Protein AF-A0A974WWK1-F1 (afdb_monomer_lite)

Foldseek 3Di:
DDDDDPPVPVVVPDVVVVVVLVVVLVVVLVVVLVVVLVVVVVVLLVVLVVVLVCCVPPPPPDDNDDSVVVCVDPVNVVVSVVVSVVSSVVSVPDPVSVVVVVVVVVD

Structure (mmCIF, N/CA/C/O backbone):
data_AF-A0A974WWK1-F1
#
_entry.id   AF-A0A974WWK1-F1
#
loop_
_atom_site.group_PDB
_atom_site.id
_atom_site.type_symbol
_atom_site.label_atom_id
_atom_site.label_alt_id
_atom_site.label_comp_id
_atom_site.label_asym_id
_atom_site.label_entity_id
_atom_site.label_seq_id
_atom_site.pdbx_PDB_ins_code
_atom_site.Cartn_x
_atom_site.Cartn_y
_atom_site.Cartn_z
_atom_site.occupancy
_atom_site.B_iso_or_equiv
_atom_site.auth_seq_id
_atom_site.auth_comp_id
_atom_site.auth_asym_id
_atom_site.auth_atom_id
_atom_site.pdbx_PDB_model_num
ATOM 1 N N . MET A 1 1 ? -49.682 13.975 40.988 1.00 42.81 1 MET A N 1
ATOM 2 C CA . MET A 1 1 ? -49.234 12.680 40.426 1.00 42.81 1 MET A CA 1
ATOM 3 C C . MET A 1 1 ? -47.799 12.822 39.941 1.00 42.81 1 MET A C 1
ATOM 5 O O . MET A 1 1 ? -47.555 13.517 38.963 1.00 42.81 1 MET A O 1
ATOM 9 N N . ALA A 1 2 ? -46.842 12.242 40.666 1.00 50.81 2 ALA A N 1
ATOM 10 C CA . ALA A 1 2 ? -45.425 12.308 40.321 1.00 50.81 2 ALA A CA 1
ATOM 11 C C . ALA A 1 2 ? -45.126 11.359 39.149 1.00 50.81 2 ALA A C 1
ATOM 13 O O . ALA A 1 2 ? -45.159 10.136 39.297 1.00 50.81 2 ALA A O 1
ATOM 14 N N . ARG A 1 3 ? -44.866 11.932 37.969 1.00 54.09 3 ARG A N 1
ATOM 15 C CA . ARG A 1 3 ? -44.463 11.210 36.756 1.00 54.09 3 ARG A CA 1
ATOM 16 C C . ARG A 1 3 ? -43.105 10.549 37.031 1.00 54.09 3 ARG A C 1
ATOM 18 O O . ARG A 1 3 ? -42.113 11.239 37.263 1.00 54.09 3 ARG A O 1
ATOM 25 N N . ARG A 1 4 ? -43.086 9.213 37.109 1.00 55.31 4 ARG A N 1
ATOM 26 C CA . ARG A 1 4 ? -41.886 8.424 37.421 1.00 55.31 4 ARG A CA 1
ATOM 27 C C . ARG A 1 4 ? -40.780 8.705 36.400 1.00 55.31 4 ARG A C 1
ATOM 29 O O . ARG A 1 4 ? -41.017 8.799 35.201 1.00 55.31 4 ARG A O 1
ATOM 36 N N . ARG A 1 5 ? -39.582 8.873 36.953 1.00 52.75 5 ARG A N 1
ATOM 37 C CA . ARG A 1 5 ? -38.346 9.343 36.331 1.00 52.75 5 ARG A CA 1
ATOM 38 C C . ARG A 1 5 ? -37.911 8.485 35.141 1.00 52.75 5 ARG A C 1
ATOM 40 O O . ARG A 1 5 ? -37.917 7.259 35.216 1.00 52.75 5 ARG A O 1
ATOM 47 N N . HIS A 1 6 ? -37.415 9.168 34.111 1.00 52.22 6 HIS A N 1
ATOM 48 C CA . HIS A 1 6 ? -36.464 8.651 33.131 1.00 52.22 6 HIS A CA 1
ATOM 49 C C . HIS A 1 6 ? -35.251 8.039 33.857 1.00 52.22 6 HIS A C 1
ATOM 51 O O . HIS A 1 6 ? -34.312 8.742 34.210 1.00 52.22 6 HIS A O 1
ATOM 57 N N . LEU A 1 7 ? -35.279 6.732 34.117 1.00 52.31 7 LEU A N 1
ATOM 58 C CA . LEU A 1 7 ? -34.134 5.970 34.640 1.00 52.31 7 LEU A CA 1
ATOM 59 C C . LEU A 1 7 ? -33.386 5.207 33.533 1.00 52.31 7 LEU A C 1
ATOM 61 O O . LEU A 1 7 ? -32.285 4.720 33.761 1.00 52.31 7 LEU A O 1
ATOM 65 N N . GLY A 1 8 ? -33.939 5.153 32.315 1.00 48.84 8 GLY A N 1
ATOM 66 C CA . GLY A 1 8 ? -33.324 4.474 31.169 1.00 48.84 8 GLY A CA 1
ATOM 67 C C . GLY A 1 8 ? -32.248 5.276 30.424 1.00 48.84 8 GLY A C 1
ATOM 68 O O . GLY A 1 8 ? -31.498 4.685 29.657 1.00 48.84 8 GLY A O 1
ATOM 69 N N . SER A 1 9 ? -32.140 6.595 30.632 1.00 51.03 9 SER A N 1
ATOM 70 C CA . SER A 1 9 ? -31.178 7.450 29.908 1.00 51.03 9 SER A CA 1
ATOM 71 C C . SER A 1 9 ? -29.880 7.729 30.670 1.00 51.03 9 SER A C 1
ATOM 73 O O . SER A 1 9 ? -28.898 8.143 30.064 1.00 51.03 9 SER A O 1
ATOM 75 N N . VAL A 1 10 ? -29.840 7.489 31.985 1.00 47.38 10 VAL A N 1
ATOM 76 C CA . VAL A 1 10 ? -28.647 7.773 32.806 1.00 47.38 10 VAL A CA 1
ATOM 77 C C . VAL A 1 10 ? -27.624 6.632 32.726 1.00 47.38 10 VAL A C 1
ATOM 79 O O . VAL A 1 10 ? -26.424 6.876 32.789 1.00 47.38 10 VAL A O 1
ATOM 82 N N . TYR A 1 11 ? -28.067 5.391 32.491 1.00 45.88 11 TYR A N 1
ATOM 83 C CA . TYR A 1 11 ? -27.175 4.227 32.365 1.00 45.88 11 TYR A CA 1
ATOM 84 C C . TYR A 1 11 ? -26.677 3.957 30.935 1.00 45.88 11 TYR A C 1
ATOM 86 O O . TYR A 1 11 ? -25.811 3.106 30.737 1.00 45.88 11 TYR A O 1
ATOM 94 N N . THR A 1 12 ? -27.179 4.668 29.920 1.00 48.62 12 THR A N 1
ATOM 95 C CA . THR A 1 12 ? -26.718 4.498 28.529 1.00 48.62 12 THR A CA 1
ATOM 96 C C . THR A 1 12 ? -25.503 5.365 28.189 1.00 48.62 12 THR A C 1
ATOM 98 O O . THR A 1 12 ? -24.770 5.034 27.254 1.00 48.62 12 THR A O 1
ATOM 101 N N . MET A 1 13 ? -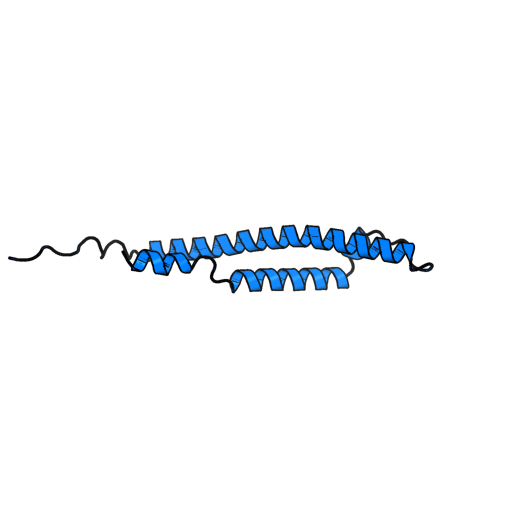25.220 6.399 28.989 1.00 48.38 13 MET A N 1
ATOM 102 C CA . MET A 1 13 ? -23.989 7.197 28.944 1.00 48.38 13 MET A CA 1
ATOM 103 C C . MET A 1 13 ? -22.896 6.600 29.842 1.00 48.38 13 MET A C 1
ATOM 105 O O . MET A 1 13 ? -22.342 7.268 30.709 1.00 48.38 13 MET A O 1
ATOM 109 N N . TYR A 1 14 ? -22.548 5.329 29.645 1.00 49.06 14 TYR A N 1
ATOM 110 C CA . TYR A 1 14 ? -21.317 4.814 30.242 1.00 49.06 14 TYR A CA 1
ATOM 111 C C . TYR A 1 14 ? -20.131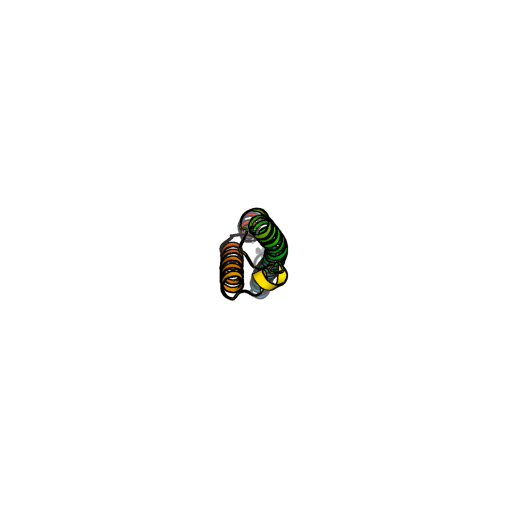 5.323 29.401 1.00 49.06 14 TYR A C 1
ATOM 113 O O . TYR A 1 14 ? -20.075 5.007 28.206 1.00 49.06 14 TYR A O 1
ATOM 121 N N . PRO A 1 15 ? -19.166 6.079 29.961 1.00 55.53 15 PRO A N 1
ATOM 122 C CA . PRO A 1 15 ? -18.011 6.579 29.205 1.00 55.53 15 PRO A CA 1
ATOM 123 C C . PRO A 1 15 ? -17.185 5.441 28.581 1.00 55.53 15 PRO A C 1
ATOM 125 O O . PRO A 1 15 ? -16.585 5.612 27.523 1.00 55.53 15 PRO A O 1
ATOM 128 N N . ALA A 1 16 ? -17.235 4.232 29.152 1.00 58.25 16 ALA A N 1
ATOM 129 C CA . ALA A 1 16 ? -16.616 3.051 28.549 1.00 58.25 16 ALA A CA 1
ATOM 130 C C . ALA A 1 16 ? -17.271 2.634 27.214 1.00 58.25 16 ALA A C 1
ATOM 132 O O . ALA A 1 16 ? -16.587 2.142 26.317 1.00 58.25 16 ALA A O 1
ATOM 133 N N . LYS A 1 17 ? -18.580 2.871 27.029 1.00 56.12 17 LYS A N 1
ATOM 134 C CA . LYS A 1 17 ? -19.286 2.535 25.782 1.00 56.12 17 LYS A CA 1
ATOM 135 C C . LYS A 1 17 ? -18.889 3.489 24.652 1.00 56.12 17 LYS A C 1
ATOM 137 O O . LYS A 1 17 ? -18.651 3.032 23.537 1.00 56.12 17 LYS A O 1
ATOM 142 N N . SER A 1 18 ? -18.721 4.784 24.932 1.00 60.22 18 SER A N 1
ATOM 143 C CA . SER A 1 18 ? -18.224 5.746 23.936 1.00 60.22 18 SER A CA 1
ATOM 144 C C . SER A 1 18 ? -16.751 5.502 23.575 1.00 60.22 18 SER A C 1
ATOM 146 O O . SER A 1 18 ? -16.404 5.580 22.394 1.00 60.22 18 SER A O 1
ATOM 148 N N . LEU A 1 19 ? -15.918 5.109 24.548 1.00 62.12 19 LEU A N 1
ATOM 149 C CA . LEU A 1 19 ? -14.531 4.676 24.330 1.00 62.12 19 LEU A CA 1
ATOM 150 C C . LEU A 1 19 ? -14.442 3.413 23.463 1.00 62.12 19 LEU A C 1
ATOM 152 O O . LEU A 1 19 ? -13.660 3.387 22.515 1.00 62.12 19 LEU A O 1
ATOM 156 N N . SER A 1 20 ? -15.276 2.400 23.718 1.00 65.88 20 SER A N 1
ATOM 157 C CA . SER A 1 20 ? -15.288 1.160 22.923 1.00 65.88 20 SER A CA 1
ATOM 158 C C . SER A 1 20 ? -15.658 1.400 21.451 1.00 65.88 20 SER A C 1
ATOM 160 O O . SER A 1 20 ? -15.036 0.843 20.548 1.00 65.88 20 SER A O 1
ATOM 162 N N . ILE A 1 21 ? -16.610 2.303 21.187 1.00 66.88 21 ILE A N 1
ATOM 163 C CA . ILE A 1 21 ? -17.021 2.684 19.827 1.00 66.88 21 ILE A CA 1
ATOM 164 C C . ILE A 1 21 ? -15.926 3.516 19.142 1.00 66.88 21 ILE A C 1
ATOM 166 O O . ILE A 1 21 ? -15.665 3.357 17.946 1.00 66.88 21 ILE A O 1
ATOM 170 N N . TRP A 1 22 ? -15.253 4.391 19.890 1.00 68.00 22 TRP A N 1
ATOM 171 C CA . TRP A 1 22 ? -14.125 5.172 19.383 1.00 68.00 22 TRP A CA 1
ATOM 172 C C . TRP A 1 22 ? -12.922 4.285 19.028 1.00 68.00 22 TRP A C 1
ATOM 174 O O . TRP A 1 22 ? -12.328 4.443 17.961 1.00 68.00 22 TRP A O 1
ATOM 184 N N . PHE A 1 23 ? -12.613 3.295 19.865 1.00 76.12 23 PHE A N 1
ATOM 185 C CA . PHE A 1 23 ? -11.559 2.321 19.591 1.00 76.12 23 PHE A CA 1
ATOM 186 C C . PHE A 1 23 ? -11.919 1.418 18.404 1.00 76.12 23 PHE A C 1
ATOM 188 O O . PHE A 1 23 ? -11.109 1.246 17.495 1.00 76.12 23 PHE A O 1
ATOM 195 N N . GLY A 1 24 ? -13.162 0.927 18.337 1.00 73.50 24 GLY A N 1
ATOM 196 C CA . GLY A 1 24 ? -13.637 0.105 17.220 1.00 73.50 24 GLY A CA 1
ATOM 197 C C . GLY A 1 24 ? -13.596 0.833 15.871 1.00 73.50 24 GLY A C 1
ATOM 198 O O . GLY A 1 24 ? -13.180 0.257 14.869 1.00 73.50 24 GLY A O 1
ATOM 199 N N . THR A 1 25 ? -13.950 2.121 15.832 1.00 73.19 25 THR A N 1
ATOM 200 C CA . THR A 1 25 ? -13.872 2.926 14.595 1.00 73.19 25 THR A CA 1
ATOM 201 C C . THR A 1 25 ? -12.433 3.208 14.159 1.00 73.19 25 THR A C 1
ATOM 203 O O . THR A 1 25 ? -12.143 3.167 12.963 1.00 73.19 25 THR A O 1
ATOM 206 N N . ARG A 1 26 ? -11.510 3.441 15.102 1.00 79.75 26 ARG A N 1
ATOM 207 C CA . ARG A 1 26 ? -10.068 3.577 14.817 1.00 79.75 26 ARG A CA 1
ATOM 208 C C . ARG A 1 26 ? -9.472 2.275 14.278 1.00 79.75 26 ARG A C 1
ATOM 210 O O . ARG A 1 26 ? -8.754 2.304 13.282 1.00 79.75 26 ARG A O 1
ATOM 217 N N . LEU A 1 27 ? -9.802 1.147 14.903 1.00 82.06 27 LEU A N 1
ATOM 218 C CA . LEU A 1 27 ? -9.303 -0.173 14.521 1.00 82.06 27 LEU A CA 1
ATOM 219 C C . LEU A 1 27 ? -9.839 -0.596 13.146 1.00 82.06 27 LEU A C 1
ATOM 221 O O . LEU 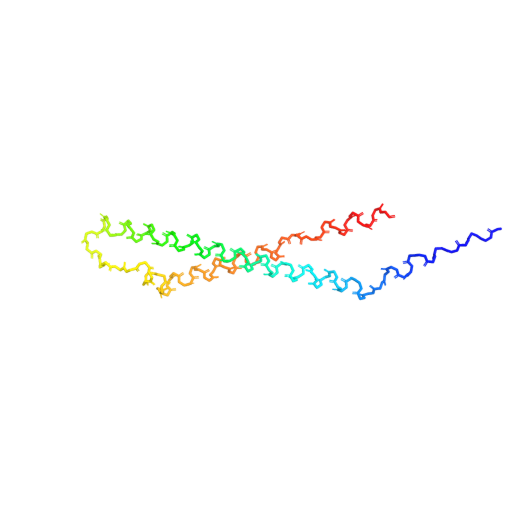A 1 27 ? -9.075 -1.066 12.307 1.00 82.06 27 LEU A O 1
ATOM 225 N N . TYR A 1 28 ? -11.113 -0.318 12.859 1.00 81.25 28 TYR A N 1
ATOM 226 C CA . TYR A 1 28 ? -11.682 -0.515 11.524 1.00 81.25 28 TYR A CA 1
ATOM 227 C C . TYR A 1 28 ? -10.954 0.307 10.450 1.00 81.25 28 TYR A C 1
ATOM 229 O O . TYR A 1 28 ? -10.622 -0.223 9.393 1.00 81.25 28 TYR A O 1
ATOM 237 N N . LYS A 1 29 ? -10.655 1.586 10.721 1.00 80.62 29 LYS A N 1
ATOM 238 C CA . LYS A 1 29 ? -9.888 2.438 9.796 1.00 80.62 29 LYS A CA 1
ATOM 239 C C . LYS A 1 29 ? -8.475 1.905 9.549 1.00 80.62 29 LYS A C 1
ATOM 241 O O . LYS A 1 29 ? -8.007 1.981 8.418 1.00 80.62 29 LYS A O 1
ATOM 246 N N . LEU A 1 30 ? -7.820 1.342 10.568 1.00 84.69 30 LEU A N 1
ATOM 247 C CA . LEU A 1 30 ? -6.507 0.704 10.421 1.00 84.69 30 LEU A CA 1
ATOM 248 C C . LEU A 1 30 ? -6.568 -0.538 9.527 1.00 84.69 30 LEU A C 1
ATOM 250 O O . LEU A 1 30 ? -5.763 -0.656 8.607 1.00 84.69 30 LEU A O 1
ATOM 254 N N . ILE A 1 31 ? -7.541 -1.427 9.750 1.00 87.00 31 ILE A N 1
ATOM 255 C CA . ILE A 1 31 ? -7.725 -2.620 8.909 1.00 87.00 31 ILE A CA 1
ATOM 256 C C . ILE A 1 31 ? -8.050 -2.208 7.470 1.00 87.00 31 ILE A C 1
ATOM 258 O O . ILE A 1 31 ? -7.439 -2.717 6.534 1.00 87.00 31 ILE A O 1
ATOM 262 N N . ALA A 1 32 ? -8.961 -1.250 7.286 1.00 84.56 32 ALA A N 1
ATOM 263 C CA . ALA A 1 32 ? -9.303 -0.729 5.966 1.00 84.56 32 ALA A CA 1
ATOM 264 C C . ALA A 1 32 ? -8.075 -0.135 5.257 1.00 84.56 32 ALA A C 1
ATOM 266 O O . ALA A 1 32 ? -7.856 -0.413 4.081 1.00 84.56 32 ALA A O 1
ATOM 267 N N . ALA A 1 33 ? -7.237 0.619 5.975 1.00 86.12 33 ALA A N 1
ATOM 268 C CA . ALA A 1 33 ? -5.994 1.152 5.432 1.00 86.12 33 ALA A CA 1
ATOM 269 C C . ALA A 1 33 ? -5.017 0.055 5.012 1.00 86.12 33 ALA A C 1
ATOM 271 O O . ALA A 1 33 ? -4.467 0.125 3.916 1.00 86.12 33 ALA A O 1
ATOM 272 N N . PHE A 1 34 ? -4.859 -0.985 5.829 1.00 88.12 34 PHE A N 1
ATOM 273 C CA . PHE A 1 34 ? -4.005 -2.117 5.491 1.00 88.12 34 PHE A CA 1
ATOM 274 C C . PHE A 1 34 ? -4.483 -2.848 4.228 1.00 88.12 34 PHE A C 1
ATOM 276 O O . PHE A 1 34 ? -3.690 -3.094 3.320 1.00 88.12 34 PHE A O 1
ATOM 283 N N . VAL A 1 35 ? -5.786 -3.127 4.126 1.00 89.50 35 VAL A N 1
ATOM 284 C CA . VAL A 1 35 ? -6.378 -3.776 2.945 1.00 89.50 35 VAL A CA 1
ATOM 285 C C . VAL A 1 35 ? -6.214 -2.904 1.697 1.00 89.50 35 VAL A C 1
ATOM 287 O O . VAL A 1 35 ? -5.802 -3.406 0.653 1.00 89.50 35 VAL A O 1
ATOM 290 N N . CYS A 1 36 ? -6.467 -1.595 1.791 1.00 89.00 36 CYS A N 1
ATOM 291 C CA . CYS A 1 36 ? -6.272 -0.676 0.669 1.00 89.00 36 CYS A CA 1
ATOM 292 C C . CYS A 1 36 ? -4.807 -0.613 0.215 1.00 89.00 36 CYS A C 1
ATOM 294 O O . CYS A 1 36 ? -4.550 -0.643 -0.988 1.00 89.00 36 CYS A O 1
ATOM 296 N N . CYS A 1 37 ? -3.850 -0.580 1.146 1.00 89.12 37 CYS A N 1
ATOM 297 C CA . CYS A 1 37 ? -2.426 -0.628 0.810 1.00 89.12 37 CYS A CA 1
ATOM 298 C C . CYS A 1 37 ? -2.035 -1.957 0.143 1.00 89.12 37 CYS A C 1
ATOM 300 O O . CYS A 1 37 ? -1.260 -1.947 -0.810 1.00 89.12 37 CYS A O 1
ATOM 302 N N . ALA A 1 38 ? -2.593 -3.090 0.583 1.00 88.38 38 ALA A N 1
ATOM 303 C CA . ALA A 1 38 ? -2.337 -4.392 -0.036 1.00 88.38 38 ALA A CA 1
ATOM 304 C C . ALA A 1 38 ? -2.859 -4.460 -1.483 1.00 88.38 38 ALA A C 1
ATOM 306 O O . ALA A 1 38 ? -2.146 -4.906 -2.383 1.00 88.38 38 ALA A O 1
ATOM 307 N N . VAL A 1 39 ? -4.072 -3.956 -1.731 1.00 91.00 39 VAL A N 1
ATOM 308 C CA . VAL A 1 39 ? -4.630 -3.851 -3.091 1.00 91.00 39 VAL A CA 1
ATOM 309 C C . VAL A 1 39 ? -3.779 -2.917 -3.953 1.00 91.00 39 VAL A C 1
ATOM 311 O O . VAL A 1 39 ? -3.452 -3.250 -5.093 1.00 91.00 39 VAL A O 1
ATOM 314 N N . PHE A 1 40 ? -3.365 -1.775 -3.400 1.00 89.81 40 PHE A N 1
ATOM 315 C CA . PHE A 1 40 ? -2.494 -0.832 -4.095 1.00 89.81 40 PHE A CA 1
ATOM 316 C C . PHE A 1 40 ? -1.139 -1.452 -4.459 1.00 89.81 40 PHE A C 1
ATOM 318 O O . PHE A 1 40 ? -0.669 -1.246 -5.574 1.00 89.81 40 PHE A O 1
ATOM 325 N N . ALA A 1 41 ? -0.543 -2.264 -3.582 1.00 87.44 41 ALA A N 1
ATOM 326 C CA . ALA A 1 41 ? 0.697 -2.982 -3.877 1.00 87.44 41 ALA A CA 1
ATOM 327 C C . ALA A 1 41 ? 0.560 -3.912 -5.091 1.00 87.44 41 ALA A C 1
ATOM 329 O O . ALA A 1 41 ? 1.442 -3.924 -5.950 1.00 87.44 41 ALA A O 1
ATOM 330 N N . GLY A 1 42 ? -0.565 -4.624 -5.209 1.00 86.88 42 GLY A N 1
ATOM 331 C CA . GLY A 1 42 ? -0.858 -5.448 -6.383 1.00 86.88 42 GLY A CA 1
ATOM 332 C C . GLY A 1 42 ? -0.957 -4.622 -7.670 1.00 86.88 42 GLY A C 1
ATOM 333 O O . GLY A 1 42 ? -0.308 -4.944 -8.664 1.00 86.88 42 GLY A O 1
ATOM 334 N N . ILE A 1 43 ? -1.709 -3.517 -7.639 1.00 88.88 43 ILE A N 1
ATOM 335 C CA . ILE A 1 43 ? -1.861 -2.612 -8.793 1.00 88.88 43 ILE A CA 1
ATOM 336 C C . ILE A 1 43 ? -0.507 -2.016 -9.198 1.00 88.88 43 ILE A C 1
ATOM 338 O O . ILE A 1 43 ? -0.159 -1.992 -10.379 1.00 88.88 43 ILE A O 1
ATOM 342 N N . TYR A 1 44 ? 0.275 -1.563 -8.220 1.00 88.12 44 TYR A N 1
ATOM 343 C CA . TYR A 1 44 ? 1.579 -0.950 -8.445 1.00 88.12 44 TYR A CA 1
ATOM 344 C C . TYR A 1 44 ? 2.581 -1.941 -9.051 1.00 88.12 44 TYR A C 1
ATOM 346 O O . TYR A 1 44 ? 3.322 -1.589 -9.968 1.00 88.12 44 TYR A O 1
ATOM 354 N N . TYR A 1 45 ? 2.552 -3.203 -8.612 1.00 84.81 45 TYR A N 1
ATOM 355 C CA . TYR A 1 45 ? 3.376 -4.261 -9.194 1.00 84.81 45 TYR A CA 1
ATOM 356 C C . TYR A 1 45 ? 3.049 -4.507 -10.674 1.00 84.81 45 TYR A C 1
ATOM 358 O O . TYR A 1 45 ? 3.957 -4.571 -11.506 1.00 84.81 45 TYR A O 1
ATOM 366 N N . VAL A 1 46 ? 1.759 -4.574 -11.027 1.00 87.44 46 VAL A N 1
ATOM 367 C CA . VAL A 1 46 ? 1.324 -4.707 -12.430 1.00 87.44 46 VAL A CA 1
ATOM 368 C C . VAL A 1 46 ? 1.769 -3.497 -13.253 1.00 87.44 46 VAL A C 1
ATOM 370 O O . VAL A 1 46 ? 2.281 -3.664 -14.359 1.00 87.44 46 VAL A O 1
ATOM 373 N N . PHE A 1 47 ? 1.642 -2.285 -12.706 1.00 86.50 47 PHE A N 1
ATOM 374 C CA . PHE A 1 47 ? 2.065 -1.059 -13.382 1.00 86.50 47 PHE A CA 1
ATOM 375 C C . PHE A 1 47 ? 3.570 -1.054 -13.689 1.00 86.50 47 PHE A C 1
ATOM 377 O O . PHE A 1 47 ? 3.967 -0.753 -14.814 1.00 86.50 47 PHE A O 1
ATOM 384 N N . ILE A 1 48 ? 4.411 -1.467 -12.735 1.00 85.12 48 ILE A N 1
ATOM 385 C CA . ILE A 1 48 ? 5.857 -1.632 -12.959 1.00 85.12 48 ILE A CA 1
ATOM 386 C C . ILE A 1 48 ? 6.128 -2.683 -14.039 1.00 85.12 48 ILE A C 1
ATOM 388 O O . ILE A 1 48 ? 6.996 -2.477 -14.886 1.00 85.12 48 ILE A O 1
ATOM 392 N N . GLY A 1 49 ? 5.361 -3.776 -14.064 1.00 82.81 49 GLY A N 1
ATOM 393 C CA . GLY A 1 49 ? 5.427 -4.771 -15.136 1.00 82.81 49 GLY A CA 1
ATOM 394 C C . GLY A 1 49 ? 5.159 -4.171 -16.521 1.00 82.81 49 GLY A C 1
ATOM 395 O O . GLY A 1 49 ? 5.925 -4.418 -17.452 1.00 82.81 49 GLY A O 1
ATOM 396 N N . VAL A 1 50 ? 4.131 -3.325 -16.647 1.00 85.25 50 VAL A N 1
ATOM 397 C CA . VAL A 1 50 ? 3.805 -2.611 -17.896 1.00 85.25 50 VAL A CA 1
ATOM 398 C C . VAL A 1 50 ? 4.916 -1.634 -18.287 1.00 85.25 50 VAL A C 1
ATOM 400 O O . VAL A 1 50 ? 5.308 -1.581 -19.453 1.00 85.25 50 VAL A O 1
ATOM 403 N N . VAL A 1 51 ? 5.466 -0.879 -17.334 1.00 83.69 51 VAL A N 1
ATOM 404 C CA . VAL A 1 51 ? 6.599 0.028 -17.588 1.00 83.69 51 VAL A CA 1
ATOM 405 C C . VAL A 1 51 ? 7.829 -0.754 -18.057 1.00 83.69 51 VAL A C 1
ATOM 407 O O . VAL A 1 51 ? 8.473 -0.352 -19.025 1.00 83.69 51 VAL A O 1
ATOM 410 N N . ASN A 1 52 ? 8.128 -1.898 -17.435 1.00 82.31 52 ASN A N 1
ATOM 411 C CA . ASN A 1 52 ? 9.255 -2.745 -17.821 1.00 82.31 52 ASN A CA 1
ATOM 412 C C . ASN A 1 52 ? 9.068 -3.364 -19.215 1.00 82.31 52 ASN A C 1
ATOM 414 O O . ASN A 1 52 ? 10.009 -3.405 -20.006 1.00 82.31 52 ASN A O 1
ATOM 418 N N . PHE A 1 53 ? 7.849 -3.805 -19.540 1.00 81.31 53 PHE A N 1
ATOM 419 C CA . PHE A 1 53 ? 7.509 -4.305 -20.872 1.00 81.31 53 PHE A CA 1
ATOM 420 C C . PHE A 1 53 ? 7.719 -3.231 -21.946 1.00 81.31 53 PHE A C 1
ATOM 422 O O . PHE A 1 53 ? 8.364 -3.490 -22.960 1.00 81.31 53 PHE A O 1
ATOM 429 N N . ASN A 1 54 ? 7.244 -2.007 -21.696 1.00 81.94 54 ASN A N 1
ATOM 430 C CA . ASN A 1 54 ? 7.458 -0.886 -22.610 1.00 81.94 54 ASN A CA 1
ATOM 431 C C . ASN A 1 54 ? 8.946 -0.537 -22.746 1.00 81.94 54 ASN A C 1
ATOM 433 O O . ASN A 1 54 ? 9.427 -0.350 -23.861 1.00 81.94 54 ASN A O 1
ATOM 437 N N . LYS A 1 55 ? 9.700 -0.504 -21.640 1.00 77.38 55 LYS A N 1
ATOM 438 C CA . LYS A 1 55 ? 11.143 -0.231 -21.672 1.00 77.38 55 LYS A CA 1
ATOM 439 C C . LYS A 1 55 ? 11.883 -1.251 -22.540 1.00 77.38 55 LYS A C 1
ATOM 441 O O . LYS A 1 55 ? 12.657 -0.854 -23.400 1.00 77.38 55 LYS A O 1
ATOM 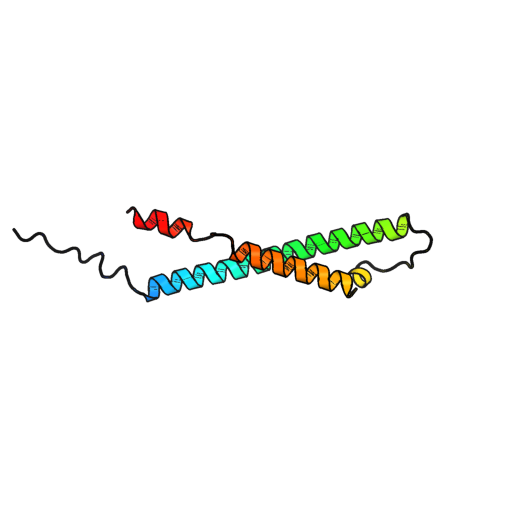446 N N . ASN A 1 56 ? 11.600 -2.540 -22.366 1.00 73.25 56 ASN A N 1
ATOM 447 C CA . ASN A 1 56 ? 12.279 -3.600 -23.112 1.00 73.25 56 ASN A CA 1
ATOM 448 C C . ASN A 1 56 ? 11.895 -3.656 -24.601 1.00 73.25 56 ASN A C 1
ATOM 450 O O . ASN A 1 56 ? 12.708 -4.106 -25.401 1.00 73.25 56 ASN A O 1
ATOM 454 N N . ASN A 1 57 ? 10.687 -3.221 -24.975 1.00 76.81 57 ASN A N 1
ATOM 455 C CA . ASN A 1 57 ? 10.234 -3.252 -26.370 1.00 76.81 57 ASN A CA 1
ATOM 456 C C . ASN A 1 57 ? 10.535 -1.969 -27.156 1.00 76.81 57 ASN A C 1
ATOM 458 O O . ASN A 1 57 ? 10.641 -2.037 -28.377 1.00 76.81 57 ASN A O 1
ATOM 462 N N . PHE A 1 58 ? 10.654 -0.814 -26.493 1.00 72.94 58 PHE A N 1
ATOM 463 C CA . PHE A 1 58 ? 10.833 0.479 -27.169 1.00 72.94 58 PHE A CA 1
ATOM 464 C C . PHE A 1 58 ? 12.207 1.121 -26.948 1.00 72.94 58 PHE A C 1
ATOM 466 O O . PHE A 1 58 ? 12.631 1.919 -27.782 1.00 72.94 58 PHE A O 1
ATOM 473 N N . LEU A 1 59 ? 12.930 0.790 -25.870 1.00 71.56 59 LEU A N 1
ATOM 474 C CA . LEU A 1 59 ? 14.293 1.281 -25.653 1.00 71.56 59 LEU A CA 1
ATOM 475 C C . LEU A 1 59 ? 15.313 0.193 -25.999 1.00 71.56 59 LEU A C 1
ATOM 477 O O . LEU A 1 59 ? 15.645 -0.652 -25.171 1.00 71.56 59 LEU A O 1
ATOM 481 N N . HIS A 1 60 ? 15.841 0.266 -27.222 1.00 58.78 60 HIS A N 1
ATOM 482 C CA . HIS A 1 60 ? 16.822 -0.678 -27.772 1.00 58.78 60 HIS A CA 1
ATOM 483 C C . HIS A 1 60 ? 18.123 -0.819 -26.948 1.00 58.78 60 HIS A C 1
ATOM 485 O O . HIS A 1 60 ? 18.750 -1.871 -27.020 1.00 58.78 60 HIS A O 1
ATOM 491 N N . ASP A 1 61 ? 18.484 0.175 -26.124 1.00 59.41 61 ASP A N 1
ATOM 492 C CA . ASP A 1 61 ? 19.721 0.197 -25.314 1.00 59.41 61 ASP A CA 1
ATOM 493 C C . ASP A 1 61 ? 19.498 0.001 -23.806 1.00 59.41 61 ASP A C 1
ATOM 495 O O . ASP A 1 61 ? 20.399 0.194 -22.985 1.00 59.41 61 ASP A O 1
ATOM 499 N N . SER A 1 62 ? 18.285 -0.362 -23.390 1.00 60.56 62 SER A N 1
ATOM 500 C CA . SER A 1 62 ? 18.016 -0.575 -21.971 1.00 60.56 62 SER A CA 1
ATOM 501 C C . SER A 1 62 ? 18.446 -1.975 -21.521 1.00 60.56 62 SER A C 1
ATOM 503 O O . SER A 1 62 ? 17.989 -2.961 -22.103 1.00 60.56 62 SER A O 1
ATOM 505 N N . PRO A 1 63 ? 19.261 -2.109 -20.453 1.00 63.38 63 PRO A N 1
ATOM 506 C CA . PRO A 1 63 ? 19.559 -3.420 -19.891 1.00 63.38 63 PRO A CA 1
ATOM 507 C C . PRO A 1 63 ? 18.245 -4.084 -19.476 1.00 63.38 63 PRO A C 1
ATOM 509 O O . PRO A 1 63 ? 17.382 -3.423 -18.888 1.00 63.38 63 PRO A O 1
ATOM 512 N N . LYS A 1 64 ? 18.097 -5.377 -19.799 1.00 63.09 64 LYS A N 1
ATOM 513 C CA . LYS A 1 64 ? 16.934 -6.206 -19.447 1.00 63.09 64 LYS A CA 1
ATOM 514 C C . LYS A 1 64 ? 16.838 -6.332 -17.928 1.00 63.09 64 LYS A C 1
ATOM 516 O O . LYS A 1 64 ? 17.282 -7.315 -17.346 1.00 63.09 64 LYS A O 1
ATOM 521 N N . THR A 1 65 ? 16.286 -5.314 -17.287 1.00 65.62 65 THR A N 1
ATOM 522 C CA . THR A 1 65 ? 16.050 -5.297 -15.848 1.00 65.62 65 THR A CA 1
ATOM 523 C C . THR A 1 65 ? 14.794 -6.090 -15.541 1.00 65.62 65 THR A C 1
ATOM 525 O O . THR A 1 65 ? 13.781 -6.007 -16.246 1.00 65.62 65 THR A O 1
ATOM 528 N N . THR A 1 66 ? 14.845 -6.872 -14.476 1.00 70.56 66 THR A N 1
ATOM 529 C CA . THR A 1 66 ? 13.687 -7.645 -14.033 1.00 70.56 66 THR A CA 1
ATOM 530 C C . THR A 1 66 ? 12.690 -6.691 -13.367 1.00 70.56 66 THR A C 1
ATOM 532 O O . THR A 1 66 ? 13.096 -5.756 -12.677 1.00 70.56 66 THR A O 1
ATOM 535 N N . ALA A 1 67 ? 11.378 -6.921 -13.497 1.00 64.94 67 ALA A N 1
ATOM 536 C CA . ALA A 1 67 ? 10.367 -6.082 -12.829 1.00 64.94 67 ALA A CA 1
ATOM 537 C C . ALA A 1 67 ? 10.588 -6.004 -11.301 1.00 64.94 67 ALA A C 1
ATOM 539 O O . ALA A 1 67 ? 10.334 -4.984 -10.667 1.00 64.94 67 ALA A O 1
ATOM 540 N N . MET A 1 68 ? 11.148 -7.069 -10.721 1.00 68.44 68 MET A N 1
ATOM 541 C CA . MET A 1 68 ? 11.540 -7.134 -9.315 1.00 68.44 68 MET A CA 1
ATOM 542 C C . MET A 1 68 ? 12.720 -6.212 -8.959 1.00 68.44 68 MET A C 1
ATOM 544 O O . MET A 1 68 ? 12.767 -5.693 -7.848 1.00 68.44 68 MET A O 1
ATOM 548 N N . GLU A 1 69 ? 13.651 -5.969 -9.880 1.00 70.75 69 GLU A N 1
ATOM 549 C CA . GLU A 1 69 ? 14.766 -5.032 -9.677 1.00 70.75 69 GLU A CA 1
ATOM 550 C C . GLU A 1 69 ? 14.296 -3.586 -9.809 1.00 70.75 69 GLU A C 1
ATOM 552 O O . GLU A 1 69 ? 14.674 -2.739 -9.003 1.00 70.75 69 GLU A O 1
ATOM 557 N N . MET A 1 70 ? 13.390 -3.318 -10.756 1.00 67.56 70 MET A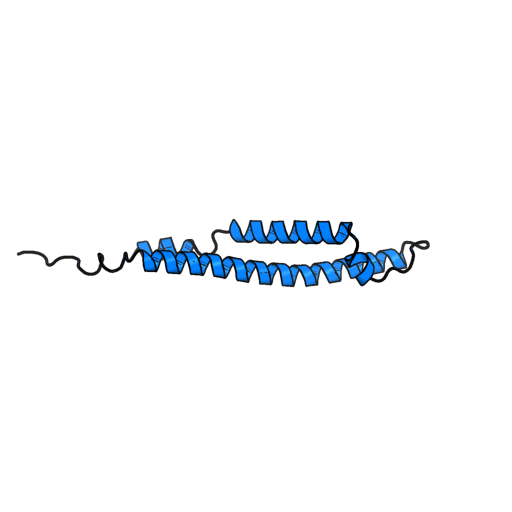 N 1
ATOM 558 C CA . MET A 1 70 ? 12.733 -2.015 -10.858 1.00 67.56 70 MET A CA 1
ATOM 559 C C . MET A 1 70 ? 11.927 -1.672 -9.608 1.00 67.56 70 MET A C 1
ATOM 561 O O . MET A 1 70 ? 11.890 -0.509 -9.239 1.00 67.56 70 MET A O 1
ATOM 565 N N . PHE A 1 71 ? 11.314 -2.658 -8.948 1.00 69.19 71 PHE A N 1
ATOM 566 C CA . PHE A 1 71 ? 10.583 -2.447 -7.696 1.00 69.19 71 PHE A CA 1
ATOM 567 C C . PHE A 1 71 ? 11.506 -2.124 -6.511 1.00 69.19 71 PHE A C 1
ATOM 569 O O . PHE A 1 71 ? 11.122 -1.369 -5.618 1.00 69.19 71 PHE A O 1
ATOM 576 N N . LYS A 1 72 ? 12.720 -2.687 -6.501 1.00 74.31 72 LYS A N 1
ATOM 577 C CA . LYS A 1 72 ? 13.739 -2.458 -5.463 1.00 74.31 72 LYS A CA 1
ATOM 578 C C . LYS A 1 72 ? 14.496 -1.140 -5.624 1.00 74.31 72 LYS A C 1
ATOM 580 O O . LYS A 1 72 ? 15.276 -0.793 -4.743 1.00 74.31 72 LYS A O 1
ATOM 585 N N . SER A 1 73 ? 14.286 -0.427 -6.728 1.00 78.94 73 SER A N 1
ATOM 586 C CA . SER A 1 73 ? 14.834 0.911 -6.927 1.00 78.94 73 SER A CA 1
ATOM 587 C C . SER A 1 73 ? 14.435 1.830 -5.769 1.00 78.94 73 SER A C 1
ATOM 589 O O . SER A 1 73 ? 13.291 1.825 -5.313 1.00 78.94 73 SER A O 1
ATOM 591 N N . GLU A 1 74 ? 15.367 2.654 -5.290 1.00 79.75 74 GLU A N 1
ATOM 592 C CA . GLU A 1 74 ? 15.075 3.626 -4.230 1.00 79.75 74 GLU A CA 1
ATOM 593 C C . GLU A 1 74 ? 13.915 4.540 -4.635 1.00 79.75 74 GLU A C 1
ATOM 595 O O . GLU A 1 74 ? 13.007 4.797 -3.847 1.00 79.75 74 GLU A O 1
ATOM 600 N N . LEU A 1 75 ? 13.884 4.957 -5.902 1.00 80.44 75 LEU A N 1
ATOM 601 C CA . LEU A 1 75 ? 12.857 5.845 -6.432 1.00 80.44 75 LEU A CA 1
ATOM 602 C C . LEU A 1 75 ? 11.471 5.181 -6.429 1.00 80.44 75 LEU A C 1
ATOM 604 O O . LEU A 1 75 ? 10.489 5.814 -6.038 1.00 80.44 75 LEU A O 1
ATOM 608 N N . SER A 1 76 ? 11.374 3.900 -6.803 1.00 79.25 76 SER A N 1
ATOM 609 C CA . SER A 1 76 ? 10.096 3.176 -6.775 1.00 79.25 76 SER A CA 1
ATOM 610 C C . SER A 1 76 ? 9.612 2.915 -5.353 1.00 79.25 76 SER A C 1
ATOM 612 O O . SER A 1 76 ? 8.400 2.942 -5.125 1.00 79.25 76 SER A O 1
ATOM 614 N N . LEU A 1 77 ? 10.530 2.694 -4.406 1.00 82.56 77 LEU A N 1
ATOM 615 C CA . LEU A 1 77 ? 10.210 2.556 -2.986 1.00 82.56 77 LEU A CA 1
ATOM 616 C C . LEU A 1 77 ? 9.669 3.872 -2.418 1.00 82.56 77 LEU A C 1
ATOM 618 O O . LEU A 1 77 ? 8.614 3.862 -1.786 1.00 82.56 77 LEU A O 1
ATOM 622 N N . TRP A 1 78 ? 10.318 5.007 -2.696 1.00 86.44 78 TRP A N 1
ATOM 623 C CA . TRP A 1 78 ? 9.841 6.323 -2.255 1.00 86.44 78 TRP A CA 1
ATOM 624 C C . TRP A 1 78 ? 8.435 6.633 -2.769 1.00 86.44 78 TRP A C 1
ATOM 626 O O . TRP A 1 78 ? 7.569 7.021 -1.983 1.00 86.44 78 TRP A O 1
ATOM 636 N N . ILE A 1 79 ? 8.180 6.405 -4.061 1.00 88.38 79 ILE A N 1
ATOM 637 C CA . ILE A 1 79 ? 6.848 6.601 -4.654 1.00 88.38 79 ILE A CA 1
ATOM 638 C C . ILE A 1 79 ? 5.816 5.691 -3.977 1.00 88.38 79 ILE A C 1
ATOM 640 O O . ILE A 1 79 ? 4.726 6.149 -3.627 1.00 88.38 79 ILE A O 1
ATOM 644 N N . PHE A 1 80 ? 6.162 4.423 -3.747 1.00 86.62 80 PHE A N 1
ATOM 645 C CA . PHE A 1 80 ? 5.273 3.464 -3.098 1.00 86.62 80 PHE A CA 1
ATOM 646 C C . PHE A 1 80 ? 4.925 3.871 -1.661 1.00 86.62 80 PHE A C 1
ATOM 648 O O . PHE A 1 80 ? 3.751 3.857 -1.283 1.00 86.62 80 PHE A O 1
ATOM 655 N N . PHE A 1 81 ? 5.918 4.282 -0.867 1.00 87.69 81 PHE A N 1
ATOM 656 C CA . PHE A 1 81 ? 5.699 4.738 0.506 1.00 87.69 81 PHE A CA 1
ATOM 657 C C . PHE A 1 81 ? 4.873 6.023 0.560 1.00 87.69 81 PHE A C 1
ATOM 659 O O . PHE A 1 81 ? 3.966 6.125 1.387 1.00 87.69 81 PHE A O 1
ATOM 666 N N . LEU A 1 82 ? 5.133 6.977 -0.336 1.00 91.69 82 LEU A N 1
ATOM 667 C CA . LEU A 1 82 ? 4.400 8.243 -0.393 1.00 91.69 82 LEU A CA 1
ATOM 668 C C . LEU A 1 82 ? 2.931 8.015 -0.783 1.00 91.69 82 LEU A C 1
ATOM 670 O O . LEU A 1 82 ? 2.029 8.577 -0.157 1.00 91.69 82 LEU A O 1
ATOM 674 N N . ALA A 1 83 ? 2.675 7.120 -1.738 1.00 88.19 83 ALA A N 1
ATOM 675 C CA . ALA A 1 83 ? 1.322 6.713 -2.107 1.00 88.19 83 ALA A CA 1
ATOM 676 C C . ALA A 1 83 ? 0.605 5.969 -0.964 1.00 88.19 83 ALA A C 1
ATOM 678 O O . ALA A 1 83 ? -0.543 6.289 -0.650 1.00 88.19 83 ALA A O 1
ATOM 679 N N . CYS A 1 84 ? 1.284 5.043 -0.278 1.00 89.31 84 CYS A N 1
ATOM 680 C CA . CYS A 1 84 ? 0.738 4.374 0.907 1.00 89.31 84 CYS A CA 1
ATOM 681 C C . CYS A 1 84 ? 0.386 5.378 2.016 1.00 89.31 84 CYS A C 1
ATOM 683 O O . CYS A 1 84 ? -0.708 5.321 2.579 1.00 89.31 84 CYS A O 1
ATOM 685 N N . ALA A 1 85 ? 1.273 6.333 2.303 1.00 89.44 85 ALA A N 1
ATOM 686 C CA . ALA A 1 85 ? 1.029 7.379 3.292 1.00 89.44 85 ALA A CA 1
ATOM 687 C C . ALA A 1 85 ? -0.187 8.244 2.918 1.00 89.44 85 ALA A C 1
ATOM 689 O O . ALA A 1 85 ? -1.016 8.547 3.781 1.00 89.44 85 ALA A O 1
ATOM 690 N N . ALA A 1 86 ? -0.346 8.579 1.635 1.00 90.44 86 ALA A N 1
ATOM 691 C CA . ALA A 1 86 ? -1.506 9.313 1.137 1.00 90.44 86 ALA A CA 1
ATOM 692 C C . ALA A 1 86 ? -2.818 8.522 1.302 1.00 90.44 86 ALA A C 1
ATOM 694 O O . ALA A 1 86 ? -3.816 9.093 1.745 1.00 90.44 86 ALA A O 1
ATOM 695 N N . ILE A 1 87 ? -2.819 7.213 1.020 1.00 88.12 87 ILE A N 1
ATOM 696 C CA . ILE A 1 87 ? -3.986 6.330 1.209 1.00 88.12 87 ILE A CA 1
ATOM 697 C C . ILE A 1 87 ? -4.377 6.261 2.686 1.00 88.12 87 ILE A C 1
ATOM 699 O O . ILE A 1 87 ? -5.548 6.441 3.031 1.00 88.12 87 ILE A O 1
ATOM 703 N N . VAL A 1 88 ? -3.400 6.052 3.571 1.00 87.38 88 VAL A N 1
ATOM 704 C CA . VAL A 1 88 ? -3.625 6.030 5.021 1.00 87.38 88 VAL A CA 1
ATOM 705 C C . VAL A 1 88 ? -4.215 7.367 5.470 1.00 87.38 88 VAL A C 1
ATOM 707 O O . VAL A 1 88 ? -5.273 7.393 6.102 1.00 87.38 88 VAL A O 1
ATOM 710 N N . PHE A 1 89 ? -3.595 8.486 5.091 1.00 88.75 89 PHE A N 1
ATOM 711 C CA . PHE A 1 89 ? -4.083 9.821 5.434 1.00 88.75 89 PHE A CA 1
ATOM 712 C C . PHE A 1 89 ? -5.513 10.062 4.932 1.00 88.75 89 PHE A C 1
ATOM 714 O O . PHE A 1 89 ? -6.359 10.570 5.676 1.00 88.75 89 PHE A O 1
ATOM 721 N N . TRP A 1 90 ? -5.815 9.643 3.702 1.00 85.38 90 TRP A N 1
ATOM 722 C CA . TRP A 1 90 ? -7.147 9.748 3.117 1.00 85.38 90 TRP A CA 1
ATOM 723 C C . TRP A 1 90 ? -8.184 8.952 3.920 1.00 85.38 90 TRP A C 1
ATOM 725 O O . TRP A 1 90 ? -9.210 9.508 4.314 1.00 85.38 90 TRP A O 1
ATOM 735 N N . ILE A 1 91 ? -7.895 7.697 4.272 1.00 84.44 91 ILE A N 1
ATOM 736 C CA . ILE A 1 91 ? -8.797 6.844 5.065 1.00 84.44 91 ILE A CA 1
ATOM 737 C C . ILE A 1 91 ? -9.022 7.423 6.463 1.00 84.44 91 ILE A C 1
ATOM 739 O O . ILE A 1 91 ? -10.160 7.463 6.940 1.00 84.44 91 ILE A O 1
ATOM 743 N N . PHE A 1 92 ? -7.981 7.946 7.111 1.00 81.19 92 PHE A N 1
ATOM 744 C CA . PHE A 1 92 ? -8.138 8.608 8.406 1.00 81.19 92 PHE A CA 1
ATOM 745 C C . PHE A 1 92 ? -9.005 9.867 8.315 1.00 81.19 92 PHE A C 1
ATOM 747 O O . PHE A 1 92 ? -9.865 10.064 9.185 1.00 81.19 92 PHE A O 1
ATOM 754 N N . ARG A 1 93 ? -8.842 10.658 7.247 1.00 80.88 93 ARG A N 1
ATOM 755 C CA . ARG A 1 93 ? -9.641 11.860 6.965 1.00 80.88 93 ARG A CA 1
ATOM 756 C C . ARG A 1 93 ? -11.095 11.540 6.614 1.00 80.88 93 ARG A C 1
ATOM 758 O O . ARG A 1 93 ? -11.975 12.362 6.870 1.00 80.88 93 ARG A O 1
ATOM 765 N N . THR A 1 94 ? -11.382 10.364 6.057 1.00 76.56 94 THR A N 1
ATOM 766 C CA . THR A 1 94 ? -12.766 9.983 5.754 1.00 76.56 94 THR A CA 1
ATOM 767 C C . THR A 1 94 ? -13.600 9.867 7.037 1.00 76.56 94 THR A C 1
ATOM 769 O O . THR A 1 94 ? -13.196 9.269 8.039 1.00 76.56 94 THR A O 1
ATOM 772 N N . ARG A 1 95 ? -14.822 10.411 7.015 1.00 65.19 95 ARG A N 1
ATOM 773 C CA . ARG A 1 95 ? -15.805 10.290 8.112 1.00 65.19 95 ARG A CA 1
ATOM 774 C C . ARG A 1 95 ? -16.517 8.927 8.128 1.00 65.19 95 ARG A C 1
ATOM 776 O O . ARG A 1 95 ? -17.683 8.825 8.512 1.00 65.19 95 ARG A O 1
ATOM 783 N N . ILE A 1 96 ? -15.842 7.866 7.683 1.00 61.50 96 ILE A N 1
ATOM 784 C CA . ILE A 1 96 ? -16.371 6.500 7.723 1.00 61.50 96 ILE A CA 1
ATOM 785 C C . ILE A 1 96 ? -16.550 6.111 9.200 1.00 61.50 96 ILE A C 1
ATOM 787 O O . ILE A 1 96 ? -15.584 6.074 9.961 1.00 61.50 96 ILE A O 1
ATOM 791 N N . GLY A 1 97 ? -17.803 5.895 9.614 1.00 54.19 97 GLY A N 1
ATOM 792 C CA . GLY A 1 97 ? -18.190 5.541 10.988 1.00 54.19 97 GLY A CA 1
ATOM 793 C C . GLY A 1 97 ? -18.873 6.649 11.804 1.00 54.19 97 GLY A C 1
ATOM 794 O O . GLY A 1 97 ? -19.572 6.333 12.764 1.00 54.19 97 GLY A O 1
ATOM 795 N N . GLU A 1 98 ? -18.774 7.927 11.417 1.00 56.22 98 GLU A N 1
ATOM 796 C CA . GLU A 1 98 ? -19.414 9.025 12.172 1.00 56.22 98 GLU A CA 1
ATOM 797 C C . GLU A 1 98 ? -20.915 9.167 11.888 1.00 56.22 98 GLU A C 1
ATOM 799 O O . GLU A 1 98 ? -21.657 9.646 12.743 1.00 56.22 98 GLU A O 1
ATOM 804 N N . ARG A 1 99 ? -21.402 8.682 10.735 1.00 52.00 99 ARG A N 1
ATOM 805 C CA . ARG A 1 99 ? -22.837 8.745 10.389 1.00 52.00 99 ARG A CA 1
ATOM 806 C C . ARG A 1 99 ? -23.733 7.968 11.362 1.00 52.00 99 ARG A C 1
ATOM 808 O O . ARG A 1 99 ? -24.856 8.395 11.602 1.00 52.00 99 ARG A O 1
ATOM 815 N N . ARG A 1 100 ? -23.229 6.905 12.008 1.00 50.31 100 ARG A N 1
ATOM 816 C CA . ARG A 1 100 ? -23.999 6.155 13.023 1.00 50.31 100 ARG A CA 1
ATOM 817 C C . ARG A 1 100 ? -24.257 6.948 14.311 1.00 50.31 100 ARG A C 1
ATOM 819 O O . ARG A 1 100 ? -25.151 6.577 15.064 1.00 50.31 100 ARG A O 1
ATOM 826 N N . LYS A 1 101 ? -23.512 8.032 14.579 1.00 48.75 101 LYS A N 1
ATOM 827 C CA . LYS A 1 101 ? -23.798 8.914 15.725 1.00 48.75 101 LYS A CA 1
ATOM 828 C C . LYS A 1 101 ? -25.015 9.810 15.491 1.00 48.75 101 LYS A C 1
ATOM 830 O O . LYS A 1 101 ? -25.654 10.173 16.467 1.00 48.75 101 LYS A O 1
ATOM 835 N N . ALA A 1 102 ? -25.335 10.161 14.244 1.00 48.69 102 ALA A N 1
ATOM 836 C CA . ALA A 1 102 ? -26.479 11.026 13.951 1.00 48.69 102 ALA A CA 1
ATOM 837 C C . ALA A 1 102 ? -27.810 10.265 14.039 1.00 48.69 102 ALA A C 1
ATOM 839 O O . ALA A 1 102 ? -28.793 10.802 14.529 1.00 48.69 102 ALA A O 1
ATOM 840 N N . GLU A 1 103 ? -27.829 8.995 13.633 1.00 47.91 103 GLU A N 1
ATOM 84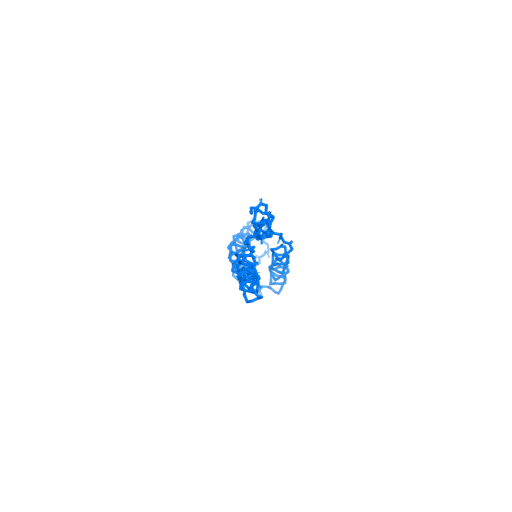1 C CA . GLU A 1 103 ? -29.059 8.194 13.579 1.00 47.91 103 GLU A CA 1
ATOM 842 C C . GLU A 1 103 ? -29.507 7.682 14.960 1.00 47.91 103 GLU A C 1
ATOM 844 O O . GLU A 1 103 ? -30.694 7.683 15.270 1.00 47.91 103 GLU A O 1
ATOM 849 N N . ASN A 1 104 ? -28.559 7.329 15.838 1.00 49.34 104 ASN A N 1
ATOM 850 C CA . ASN A 1 104 ? -28.854 6.868 17.203 1.00 49.34 104 ASN A CA 1
ATOM 851 C C . ASN A 1 104 ? -29.154 7.999 18.205 1.00 49.34 104 ASN A C 1
ATOM 853 O O . ASN A 1 104 ? -29.437 7.702 19.359 1.00 49.34 104 ASN A O 1
ATOM 857 N N . ASN A 1 105 ? -29.063 9.269 17.797 1.00 46.91 105 ASN A N 1
ATOM 858 C CA . ASN A 1 105 ? -29.393 10.427 18.642 1.00 46.91 105 ASN A CA 1
ATOM 859 C C . ASN A 1 105 ? -30.783 11.015 18.323 1.00 46.91 105 ASN A C 1
ATOM 861 O O . ASN A 1 105 ? -31.166 12.020 18.913 1.00 46.91 105 ASN A O 1
ATOM 865 N N . ILE A 1 106 ? -31.509 10.423 17.363 1.00 47.25 106 ILE A N 1
ATOM 866 C CA . ILE A 1 106 ? -32.849 10.855 16.917 1.00 47.25 106 ILE A CA 1
ATOM 867 C C . ILE A 1 106 ? -33.947 9.871 17.400 1.00 47.25 106 ILE A C 1
ATOM 869 O O . ILE A 1 106 ? -35.131 10.102 17.172 1.00 47.25 106 ILE A O 1
ATOM 873 N N . ARG A 1 107 ? -33.585 8.796 18.115 1.00 37.31 107 ARG A N 1
ATOM 874 C CA . ARG A 1 107 ? -34.520 7.887 18.808 1.00 37.31 107 ARG A CA 1
ATOM 875 C C . ARG A 1 107 ? -34.323 7.954 20.314 1.00 37.31 107 ARG A C 1
ATOM 877 O O . ARG A 1 107 ? -35.335 7.772 21.021 1.00 37.31 107 ARG A O 1
#

Radius of gyration: 24.93 Å; chains: 1; bounding box: 69×20×68 Å

Sequence (107 aa):
MARRRHLGSVYTMYPAKSLSIWFGTRLYKLIAAFVCCAVFAGIYYVFIGVVNFNKNNFLHDSPKTTAMEMFKSELSLWIFFLACAAIVFWIFRTRIGERRKAENNIR

Secondary structure (DSSP, 8-state):
-------TTTSS--HHHHHHHHHHHHHHHHHHHHHHHHHHHHHHHHHHHHHHHHHHHH-TT-----HHHHHHSHHHHHHHHHHHHHHHHHHHHS-TTTHHHHHTT--

pLDDT: mean 71.63, std 15.24, range [37.31, 91.69]